Protein AF-A0A1C0TSF2-F1 (afdb_monomer)

Radius of gyration: 16.79 Å; Cα contacts (8 Å, |Δi|>4): 102; chains: 1; bounding box: 46×23×50 Å

Organism: NCBI:txid43657

Foldseek 3Di:
DLLVVLVPVLVVCCVLQQVVQLVVLVVCCVVDPDNPVSVVSNVLSVVLNVQLVVLVVCVNVLAVVSLVSNLVSLVVQLVVVVVVLVVCVVVVHDRPPDVVCCCSNPVVSVVSNCCCPPDVNNVSNVVPVVD

pLDDT: mean 83.26, std 9.48, range [40.81, 95.06]

Mean predicted aligned error: 6.57 Å

Solvent-accessible surface area (backbone atoms only — not comparable to full-atom values): 6977 Å² total; per-residue (Å²): 116,40,62,61,50,55,68,49,52,51,58,52,47,45,41,67,74,30,51,45,54,26,51,51,27,49,51,46,33,72,74,40,88,69,41,65,67,29,46,54,51,25,50,54,29,49,52,50,40,55,54,38,53,54,14,49,52,32,38,77,70,33,34,61,69,14,51,54,51,38,50,51,54,53,50,50,50,36,51,53,53,49,49,54,52,50,51,40,42,75,73,70,44,83,74,82,75,45,71,65,53,49,35,66,58,46,49,48,59,50,51,52,49,46,48,48,68,75,39,73,39,38,52,56,35,52,76,61,78,80,113

Secondary structure (DSSP, 8-state):
-HHHHHHHHHHHHHIIIIIHHHHHHHHHHHH-S-HHHHHHHHHHHHHHHHHHHHHHHHHHTT-HHHHHHHHHHHHHHHHHHHHHHHHHHHTT------HHHHIIIIIHHHHHHHHHHHSGGGHHHHHHHT-

Structure (mmCIF, N/CA/C/O backbone):
data_AF-A0A1C0TSF2-F1
#
_entry.id   AF-A0A1C0TSF2-F1
#
loop_
_atom_site.group_PDB
_atom_site.id
_atom_site.type_symbol
_atom_site.label_atom_id
_atom_site.label_alt_id
_atom_site.label_comp_id
_atom_site.label_asym_id
_atom_site.label_entity_id
_atom_site.label_seq_id
_atom_site.pdbx_PDB_ins_code
_atom_site.Cartn_x
_atom_site.Cartn_y
_atom_site.Cartn_z
_atom_site.occupancy
_atom_site.B_iso_or_equiv
_atom_site.auth_seq_id
_atom_site.auth_comp_id
_atom_site.auth_asym_id
_atom_site.auth_atom_id
_atom_site.pdbx_PDB_model_num
ATOM 1 N N . MET A 1 1 ? -15.971 -10.827 18.367 1.00 57.59 1 MET A N 1
ATOM 2 C CA . MET A 1 1 ? -15.184 -11.378 17.238 1.00 57.59 1 MET A CA 1
ATOM 3 C C . MET A 1 1 ? -14.604 -10.275 16.343 1.00 57.59 1 MET A C 1
ATOM 5 O O . MET A 1 1 ? -13.419 -10.306 16.033 1.00 57.59 1 MET A O 1
ATOM 9 N N . ASN A 1 2 ? -15.389 -9.240 16.037 1.00 68.25 2 ASN A N 1
ATOM 10 C CA . ASN A 1 2 ? -15.087 -8.192 15.047 1.00 68.25 2 ASN A CA 1
ATOM 11 C C . ASN A 1 2 ? -13.830 -7.355 15.346 1.00 68.25 2 ASN A C 1
ATOM 13 O O . ASN A 1 2 ? -13.029 -7.099 14.455 1.00 68.25 2 ASN A O 1
ATOM 17 N N . LYS A 1 3 ? -13.579 -7.005 16.617 1.00 75.06 3 LYS A N 1
ATOM 18 C CA . LYS A 1 3 ? -12.368 -6.264 17.022 1.00 75.06 3 LYS A CA 1
ATOM 19 C C . LYS A 1 3 ? -11.076 -7.011 16.682 1.00 75.06 3 LYS A C 1
ATOM 21 O O . LYS A 1 3 ? -10.126 -6.395 16.218 1.00 75.06 3 LYS A O 1
ATOM 26 N N . LEU A 1 4 ? -11.034 -8.323 16.917 1.00 81.00 4 LEU A N 1
ATOM 27 C CA . LEU A 1 4 ? -9.837 -9.125 16.659 1.00 81.00 4 LEU A CA 1
ATOM 28 C C . LEU A 1 4 ? -9.590 -9.265 15.152 1.00 81.00 4 LEU A C 1
ATOM 30 O O . LEU A 1 4 ? -8.452 -9.160 14.713 1.00 81.00 4 LEU A O 1
ATOM 34 N N . PHE A 1 5 ? -10.660 -9.386 14.360 1.00 83.81 5 PHE A N 1
ATOM 35 C CA . PHE A 1 5 ? -10.580 -9.362 12.901 1.00 83.81 5 PHE A CA 1
ATOM 36 C C . PHE A 1 5 ? -9.968 -8.054 12.378 1.00 83.81 5 PHE A C 1
ATOM 38 O O . PHE A 1 5 ? -8.965 -8.109 11.671 1.00 83.81 5 PHE A O 1
ATOM 45 N N . VAL A 1 6 ? -10.485 -6.884 12.789 1.00 83.50 6 VAL A N 1
ATOM 46 C CA . VAL A 1 6 ? -9.941 -5.572 12.373 1.00 83.50 6 VAL A CA 1
ATOM 47 C C . VAL A 1 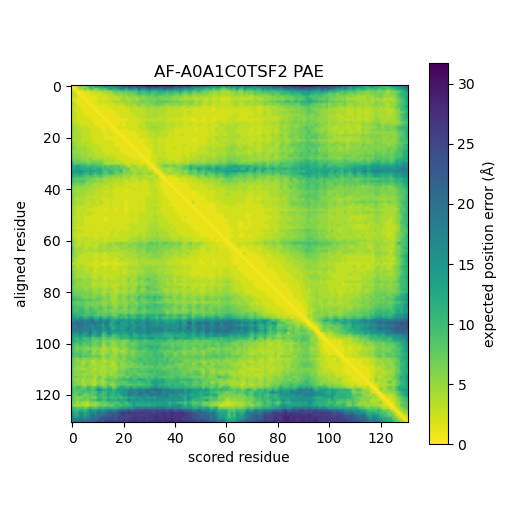6 ? -8.480 -5.408 12.809 1.00 83.50 6 VAL A C 1
ATOM 49 O O . VAL A 1 6 ? -7.639 -4.983 12.017 1.00 83.50 6 VAL A O 1
ATOM 52 N N . LEU A 1 7 ? -8.162 -5.781 14.053 1.00 84.62 7 LEU A N 1
ATOM 53 C CA . LEU A 1 7 ? -6.808 -5.673 14.604 1.00 84.62 7 LEU A CA 1
ATOM 54 C C . LEU A 1 7 ? -5.796 -6.611 13.936 1.00 84.62 7 LEU A C 1
ATOM 56 O O . LEU A 1 7 ? -4.610 -6.310 13.992 1.00 84.62 7 LEU A O 1
ATOM 60 N N . MET A 1 8 ? -6.227 -7.709 13.308 1.00 87.25 8 MET A N 1
ATOM 61 C CA . MET A 1 8 ? -5.328 -8.592 12.556 1.00 87.25 8 MET A CA 1
ATOM 62 C C . MET A 1 8 ? -5.248 -8.226 11.074 1.00 87.25 8 MET A C 1
ATOM 64 O O . MET A 1 8 ? -4.151 -8.150 10.523 1.00 87.25 8 MET A O 1
ATOM 68 N N . ILE A 1 9 ? -6.382 -7.969 10.417 1.00 88.19 9 ILE A N 1
ATOM 69 C CA . ILE A 1 9 ? -6.411 -7.785 8.961 1.00 88.19 9 ILE A CA 1
ATOM 70 C C . ILE A 1 9 ? -5.733 -6.483 8.524 1.00 88.19 9 ILE A C 1
ATOM 72 O O . ILE A 1 9 ? -5.053 -6.457 7.500 1.00 88.19 9 ILE A O 1
ATOM 76 N N . VAL A 1 10 ? -5.862 -5.414 9.318 1.00 88.81 10 VAL A N 1
ATOM 77 C CA . VAL A 1 10 ? -5.299 -4.098 8.991 1.00 88.81 10 VAL A CA 1
ATOM 78 C C . VAL A 1 10 ? -3.760 -4.121 9.015 1.00 88.81 10 VAL A C 1
ATOM 80 O O . VAL A 1 10 ? -3.165 -3.728 8.010 1.00 88.81 10 VAL A O 1
ATOM 83 N N . PRO A 1 11 ? -3.078 -4.640 10.061 1.00 91.44 11 PRO A N 1
ATOM 84 C CA . PRO A 1 11 ? -1.626 -4.837 10.024 1.00 91.44 11 PRO A CA 1
ATOM 85 C C . PRO A 1 11 ? -1.148 -5.763 8.908 1.00 91.44 11 PRO A C 1
ATOM 87 O O . PRO A 1 11 ? -0.124 -5.483 8.288 1.00 91.44 11 PRO A O 1
ATOM 90 N N . VAL A 1 12 ? -1.879 -6.848 8.632 1.00 90.50 12 VAL A N 1
ATOM 91 C CA . VAL A 1 12 ? -1.531 -7.772 7.541 1.00 90.50 12 VAL A CA 1
ATOM 92 C C . VAL A 1 12 ? -1.578 -7.047 6.196 1.00 90.50 12 VAL A C 1
ATOM 94 O O . VAL A 1 12 ? -0.635 -7.151 5.412 1.00 90.50 12 VAL A O 1
ATOM 97 N N . CYS A 1 13 ? -2.618 -6.247 5.949 1.00 88.81 13 CYS A N 1
ATOM 98 C CA . CYS A 1 13 ? -2.722 -5.462 4.722 1.00 88.81 13 CYS A CA 1
ATOM 99 C C . CYS A 1 13 ? -1.634 -4.396 4.624 1.00 88.81 13 CYS A C 1
ATOM 101 O O . CYS A 1 13 ? -1.001 -4.272 3.580 1.00 88.81 13 CYS A O 1
ATOM 103 N N . PHE A 1 14 ? -1.358 -3.682 5.714 1.00 91.12 14 PHE A N 1
ATOM 104 C CA . PHE A 1 14 ? -0.258 -2.722 5.758 1.00 91.12 14 PHE A CA 1
ATOM 105 C C . PHE A 1 14 ? 1.073 -3.387 5.390 1.00 91.12 14 PHE A C 1
ATOM 107 O O . PHE A 1 14 ? 1.845 -2.858 4.587 1.00 91.12 14 PHE A O 1
ATOM 114 N N . TRP A 1 15 ? 1.333 -4.575 5.939 1.00 91.56 15 TRP A N 1
ATOM 115 C CA . TRP A 1 15 ? 2.580 -5.278 5.684 1.00 91.56 15 TRP A CA 1
ATOM 116 C C . TRP A 1 15 ? 2.717 -5.707 4.224 1.00 91.56 15 TRP A C 1
ATOM 118 O O . TRP A 1 15 ? 3.738 -5.427 3.598 1.00 91.56 15 TRP A O 1
ATOM 128 N N . LEU A 1 16 ? 1.683 -6.344 3.675 1.00 87.31 16 LEU A N 1
ATOM 129 C CA . LEU A 1 16 ? 1.706 -6.895 2.319 1.00 87.31 16 LEU A CA 1
ATOM 130 C C . LEU A 1 16 ? 1.678 -5.812 1.236 1.00 87.31 16 LEU A C 1
ATOM 132 O O . LEU A 1 16 ? 2.379 -5.932 0.233 1.00 87.31 16 LEU A O 1
ATOM 136 N N . TYR A 1 17 ? 0.895 -4.752 1.439 1.00 84.56 17 TYR A N 1
ATOM 137 C CA . TYR A 1 17 ? 0.591 -3.775 0.391 1.00 84.56 17 TYR A CA 1
ATOM 138 C C . TYR A 1 17 ? 1.343 -2.458 0.521 1.00 84.56 17 TYR A C 1
ATOM 140 O O . TYR A 1 17 ? 1.237 -1.614 -0.364 1.00 84.56 17 TYR A O 1
ATOM 148 N N . THR A 1 18 ? 2.081 -2.229 1.607 1.00 88.50 18 THR A N 1
ATOM 149 C CA . THR A 1 18 ? 2.766 -0.942 1.809 1.00 88.50 18 THR A CA 1
ATOM 150 C C . THR A 1 18 ? 4.152 -1.097 2.417 1.00 88.50 18 THR A C 1
ATOM 152 O O . THR A 1 18 ? 5.121 -0.627 1.822 1.00 88.50 18 THR A O 1
ATOM 155 N N . ALA A 1 19 ? 4.306 -1.835 3.519 1.00 91.12 19 ALA A N 1
ATOM 156 C CA . ALA A 1 19 ? 5.627 -2.038 4.119 1.00 91.12 19 ALA A CA 1
ATOM 157 C C . ALA A 1 19 ? 6.549 -2.904 3.242 1.00 91.12 19 ALA A C 1
ATOM 159 O O . ALA A 1 19 ? 7.735 -2.603 3.112 1.00 91.12 19 ALA A O 1
ATOM 160 N N . LEU A 1 20 ? 6.025 -3.975 2.638 1.00 89.38 20 LEU A N 1
ATOM 161 C CA . LEU A 1 20 ? 6.804 -4.848 1.761 1.00 89.38 20 LEU A CA 1
ATOM 162 C C . LEU A 1 20 ? 7.242 -4.128 0.469 1.00 89.38 20 LEU A C 1
ATOM 164 O O . LEU A 1 20 ? 8.442 -4.147 0.197 1.00 89.38 20 LEU A O 1
ATOM 168 N N . PRO A 1 21 ? 6.362 -3.435 -0.285 1.00 86.50 21 PRO A N 1
ATOM 169 C CA . PRO A 1 21 ? 6.784 -2.615 -1.420 1.00 86.50 21 PRO A CA 1
ATOM 170 C C . PRO A 1 21 ? 7.827 -1.553 -1.060 1.00 86.50 21 PRO A C 1
ATOM 172 O O . PRO A 1 21 ? 8.798 -1.404 -1.793 1.00 86.50 21 PRO A O 1
ATOM 175 N N . PHE A 1 22 ? 7.693 -0.891 0.096 1.00 91.31 22 PHE A N 1
ATOM 176 C CA . PHE A 1 22 ? 8.698 0.059 0.585 1.00 91.31 22 PHE A CA 1
ATOM 177 C C . PHE A 1 22 ? 10.061 -0.600 0.843 1.00 91.31 22 PHE A C 1
ATOM 179 O O . PHE A 1 22 ? 11.107 -0.064 0.479 1.00 91.31 22 PHE A O 1
ATOM 186 N N . LYS A 1 23 ? 10.075 -1.787 1.460 1.00 90.88 23 LYS A N 1
ATOM 187 C CA . LYS A 1 23 ? 11.320 -2.540 1.663 1.00 90.88 23 LYS A CA 1
ATOM 188 C C . LYS A 1 23 ? 11.954 -2.935 0.336 1.00 90.88 23 LYS A C 1
ATOM 190 O O . LYS A 1 23 ? 13.163 -2.802 0.187 1.00 90.88 23 LYS A O 1
ATOM 195 N N . LEU A 1 24 ? 11.149 -3.396 -0.620 1.00 88.62 24 LEU A N 1
ATOM 196 C CA . LEU A 1 24 ? 11.632 -3.747 -1.952 1.00 88.62 24 LEU A CA 1
ATOM 197 C C . LEU A 1 24 ? 12.200 -2.521 -2.673 1.00 88.62 24 LEU A C 1
ATOM 199 O O . LEU A 1 24 ? 13.303 -2.609 -3.201 1.00 88.62 24 LEU A O 1
ATOM 203 N N . SER A 1 25 ? 11.523 -1.369 -2.631 1.00 87.56 25 SER A N 1
ATOM 204 C CA . SER A 1 25 ? 12.036 -0.139 -3.246 1.00 87.56 25 SER A CA 1
ATOM 205 C C . SER A 1 25 ? 13.341 0.324 -2.595 1.00 87.56 25 SER A C 1
ATOM 207 O O . SER A 1 25 ? 14.267 0.708 -3.304 1.00 87.56 25 SER A O 1
ATOM 209 N N . ALA A 1 26 ? 13.462 0.214 -1.268 1.00 90.00 26 ALA A N 1
ATOM 210 C CA . ALA A 1 26 ? 14.690 0.550 -0.551 1.00 90.00 26 ALA A CA 1
ATOM 211 C C . ALA A 1 26 ? 15.857 -0.395 -0.900 1.00 90.00 26 ALA A C 1
ATOM 213 O O . ALA A 1 26 ? 16.987 0.063 -1.062 1.00 90.00 26 ALA A O 1
ATOM 214 N N . ILE A 1 27 ? 15.591 -1.698 -1.059 1.00 91.69 27 ILE A N 1
ATOM 215 C CA . ILE A 1 27 ? 16.591 -2.673 -1.526 1.00 91.69 27 ILE A CA 1
ATOM 216 C C . ILE A 1 27 ? 17.029 -2.339 -2.956 1.00 91.69 27 ILE A C 1
ATOM 218 O O . ILE A 1 27 ? 18.225 -2.301 -3.231 1.00 91.69 27 ILE A O 1
ATOM 222 N N . VAL A 1 28 ? 16.082 -2.046 -3.853 1.00 89.75 28 VAL A N 1
ATOM 223 C CA . VAL A 1 28 ? 16.385 -1.654 -5.239 1.00 89.75 28 VAL A CA 1
ATOM 224 C C . VAL A 1 28 ? 17.205 -0.367 -5.273 1.00 89.75 28 VAL A C 1
ATOM 226 O O . VAL A 1 28 ? 18.191 -0.306 -5.995 1.00 89.75 28 VAL A O 1
ATOM 229 N N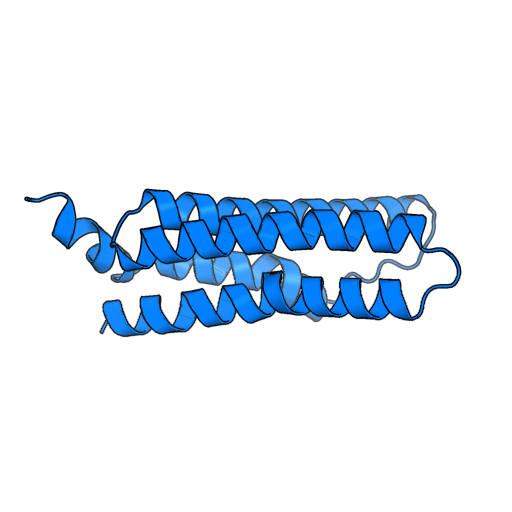 . LEU A 1 29 ? 16.876 0.633 -4.455 1.00 90.81 29 LEU A N 1
ATOM 230 C CA . LEU A 1 29 ? 17.664 1.864 -4.341 1.00 90.81 29 LEU A CA 1
ATOM 231 C C . LEU A 1 29 ? 19.107 1.600 -3.899 1.00 90.81 29 LEU A C 1
ATOM 233 O O . LEU A 1 29 ? 20.022 2.305 -4.322 1.00 90.81 29 LEU A O 1
ATOM 237 N N . TRP A 1 30 ? 19.315 0.599 -3.046 1.00 91.19 30 TRP A N 1
ATOM 238 C CA . TRP A 1 30 ? 20.649 0.241 -2.581 1.00 91.19 30 TRP A CA 1
ATOM 239 C C . TRP A 1 30 ? 21.466 -0.514 -3.637 1.00 91.19 30 TRP A C 1
ATOM 241 O O . TRP A 1 30 ? 22.680 -0.329 -3.701 1.00 91.19 30 TRP A O 1
ATOM 251 N N . LEU A 1 31 ? 20.806 -1.325 -4.468 1.00 92.12 31 LEU A N 1
ATOM 252 C CA . LEU A 1 31 ? 21.440 -2.156 -5.497 1.00 92.12 31 LEU A CA 1
ATOM 253 C C . LEU A 1 31 ? 21.547 -1.479 -6.874 1.00 92.12 31 LEU A C 1
ATOM 255 O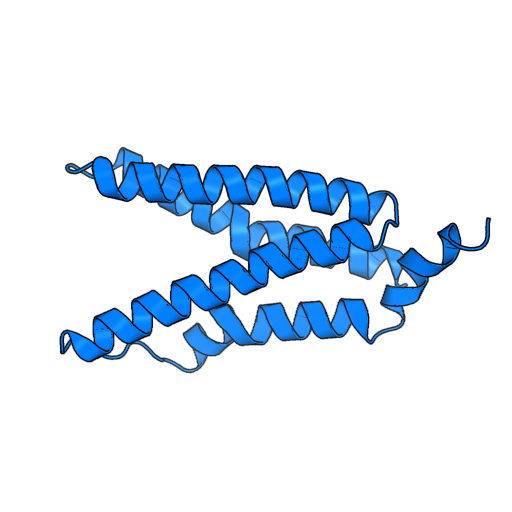 O . LEU A 1 31 ? 22.354 -1.913 -7.690 1.00 92.12 31 LEU A O 1
ATOM 259 N N . SER A 1 32 ? 20.734 -0.459 -7.156 1.00 86.56 32 SER A N 1
ATOM 260 C CA . SER A 1 32 ? 20.664 0.170 -8.478 1.00 86.56 32 SER A CA 1
ATOM 261 C C . SER A 1 32 ? 21.830 1.128 -8.725 1.00 86.56 32 SER A C 1
ATOM 263 O O . SER A 1 32 ? 22.150 1.974 -7.884 1.00 86.56 32 SER A O 1
ATOM 265 N N . GLU A 1 33 ? 22.424 1.035 -9.916 1.00 84.00 33 GLU A N 1
ATOM 266 C CA . GLU A 1 33 ? 23.420 1.994 -10.407 1.00 84.00 33 GLU A CA 1
ATOM 267 C C . GLU A 1 33 ? 22.770 3.356 -10.697 1.00 84.00 33 GLU A C 1
ATOM 269 O O . GLU A 1 33 ? 23.293 4.395 -10.288 1.00 84.00 33 GLU A O 1
ATOM 274 N N . ASP A 1 34 ? 21.578 3.351 -11.308 1.00 83.56 34 ASP A N 1
ATOM 275 C CA . ASP A 1 34 ? 20.733 4.537 -11.439 1.00 83.56 34 ASP A CA 1
ATOM 276 C C . ASP A 1 34 ? 19.793 4.657 -10.234 1.00 83.56 34 ASP A C 1
ATOM 278 O O . ASP A 1 34 ? 18.806 3.930 -10.078 1.00 83.56 34 ASP A O 1
ATOM 282 N N . LYS A 1 35 ? 20.117 5.602 -9.353 1.00 85.38 35 LYS A N 1
ATOM 283 C CA . LYS A 1 35 ? 19.381 5.835 -8.108 1.00 85.38 35 LYS A CA 1
ATOM 284 C C . LYS A 1 35 ? 18.138 6.697 -8.293 1.00 85.38 35 LYS A C 1
ATOM 286 O O . LYS A 1 35 ? 17.338 6.763 -7.365 1.00 85.38 35 LYS A O 1
ATOM 291 N N . SER A 1 36 ? 17.959 7.361 -9.435 1.00 87.75 36 SER A N 1
ATOM 292 C CA . SER A 1 36 ? 16.909 8.374 -9.613 1.00 87.75 36 SER A CA 1
ATOM 293 C C . SER A 1 36 ? 15.500 7.776 -9.485 1.00 87.75 36 SER A C 1
ATOM 295 O O . SER A 1 36 ? 14.741 8.135 -8.580 1.00 87.75 36 SER A O 1
ATOM 297 N N . THR A 1 37 ? 15.183 6.784 -10.314 1.00 83.12 37 THR A N 1
ATOM 298 C CA . THR A 1 37 ? 13.884 6.095 -10.338 1.00 83.12 37 THR A CA 1
ATOM 299 C C . THR A 1 37 ? 13.606 5.352 -9.030 1.00 83.12 37 THR A C 1
ATOM 301 O O . THR A 1 37 ? 12.510 5.429 -8.467 1.00 83.12 37 THR A O 1
ATOM 304 N N . ALA A 1 38 ? 14.622 4.676 -8.488 1.00 83.88 38 ALA A N 1
ATOM 305 C CA . ALA A 1 38 ? 14.501 3.948 -7.230 1.00 83.88 38 ALA A CA 1
ATOM 306 C C . ALA A 1 38 ? 14.301 4.885 -6.024 1.00 83.88 38 ALA A C 1
ATOM 308 O O . ALA A 1 38 ? 13.568 4.538 -5.091 1.00 83.88 38 ALA A O 1
ATOM 309 N N . ALA A 1 39 ? 14.894 6.084 -6.045 1.00 88.31 39 ALA A N 1
ATOM 310 C CA . ALA A 1 39 ? 14.712 7.092 -5.005 1.00 88.31 39 ALA A CA 1
ATOM 311 C C . ALA A 1 39 ? 13.285 7.644 -5.024 1.00 88.31 39 ALA A C 1
ATOM 313 O O . ALA A 1 39 ? 12.645 7.667 -3.975 1.00 88.31 39 ALA A O 1
ATOM 314 N N . ILE A 1 40 ? 12.754 7.993 -6.203 1.00 89.38 40 ILE A N 1
ATOM 315 C CA . ILE A 1 40 ? 11.365 8.460 -6.358 1.00 89.38 40 ILE A CA 1
ATOM 316 C C . ILE A 1 40 ? 10.387 7.407 -5.828 1.00 89.38 40 ILE A C 1
ATOM 318 O O . ILE A 1 40 ? 9.531 7.717 -4.997 1.00 89.38 40 ILE A O 1
ATOM 322 N N . SER A 1 41 ? 10.553 6.151 -6.254 1.00 86.44 41 SER A N 1
ATOM 323 C CA . SER A 1 41 ? 9.728 5.033 -5.785 1.00 86.44 41 SER A CA 1
ATOM 324 C C . SER A 1 41 ? 9.801 4.879 -4.262 1.00 86.44 41 SER A C 1
ATOM 326 O O . SER A 1 41 ? 8.773 4.828 -3.587 1.00 86.44 41 SER A O 1
ATOM 328 N N . THR A 1 42 ? 11.008 4.907 -3.690 1.00 89.62 42 THR A N 1
ATOM 329 C CA . THR A 1 42 ? 11.208 4.792 -2.237 1.00 89.62 42 THR A CA 1
ATOM 330 C C . THR A 1 42 ? 10.576 5.947 -1.467 1.00 89.62 42 THR A C 1
ATOM 332 O O . THR A 1 42 ? 9.981 5.721 -0.413 1.00 89.62 42 THR A O 1
ATOM 335 N N . THR A 1 43 ? 10.644 7.175 -1.983 1.00 91.81 43 THR A N 1
ATOM 336 C CA . THR A 1 43 ? 9.990 8.335 -1.368 1.00 91.81 43 THR A CA 1
ATOM 337 C C . THR A 1 43 ? 8.470 8.199 -1.394 1.00 91.81 43 THR A C 1
ATOM 339 O O . THR A 1 43 ? 7.833 8.396 -0.358 1.00 91.81 43 THR A O 1
ATOM 342 N N . LEU A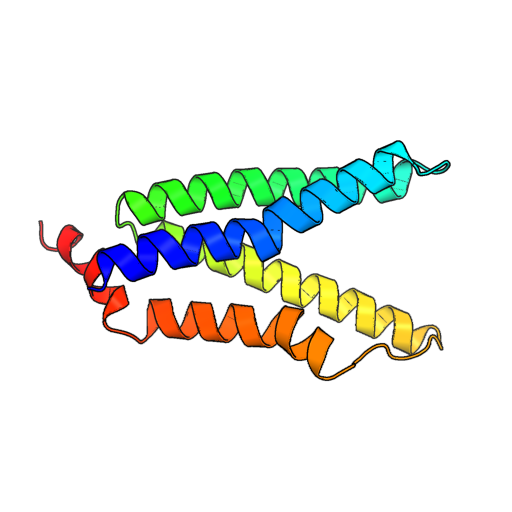 1 44 ? 7.883 7.813 -2.531 1.00 89.75 44 LEU A N 1
ATOM 343 C CA . LEU A 1 44 ? 6.436 7.596 -2.647 1.00 89.75 44 LEU A CA 1
ATOM 344 C C . LEU A 1 44 ? 5.955 6.519 -1.670 1.00 89.75 44 LEU A C 1
ATOM 346 O O . LEU A 1 44 ? 4.996 6.735 -0.922 1.00 89.75 44 LEU A O 1
ATOM 350 N N . TRP A 1 45 ? 6.665 5.393 -1.611 1.00 90.38 45 TRP A N 1
ATOM 351 C CA . TRP A 1 45 ? 6.362 4.322 -0.669 1.00 90.38 45 TRP A CA 1
ATOM 352 C C . TRP A 1 45 ? 6.575 4.736 0.789 1.00 90.38 45 TRP A C 1
ATOM 354 O O . TRP A 1 45 ? 5.773 4.369 1.646 1.00 90.38 45 TRP A O 1
ATOM 364 N N . GLY A 1 46 ? 7.590 5.549 1.082 1.00 92.00 46 GLY A N 1
ATOM 365 C CA . GLY A 1 46 ? 7.825 6.100 2.416 1.00 92.00 46 GLY A CA 1
ATOM 366 C C . GLY A 1 46 ? 6.678 6.999 2.886 1.00 92.00 46 GLY A C 1
ATOM 367 O O . GLY A 1 46 ? 6.203 6.860 4.014 1.00 92.00 46 GLY A O 1
ATOM 368 N N . ILE A 1 47 ? 6.166 7.864 2.005 1.00 93.62 47 ILE A N 1
ATOM 369 C CA . ILE A 1 47 ? 4.986 8.693 2.292 1.00 93.62 47 ILE A CA 1
ATOM 370 C C . ILE A 1 47 ? 3.761 7.801 2.532 1.00 93.62 47 ILE A C 1
ATOM 372 O O . ILE A 1 47 ? 3.054 7.989 3.525 1.00 93.62 47 ILE A O 1
ATOM 376 N N . ALA A 1 48 ? 3.536 6.795 1.680 1.00 91.44 48 ALA A N 1
ATOM 377 C CA . ALA A 1 48 ? 2.429 5.852 1.837 1.00 91.44 48 ALA A CA 1
ATOM 378 C C . ALA A 1 48 ? 2.494 5.094 3.176 1.00 91.44 48 ALA A C 1
ATOM 380 O O . ALA A 1 48 ? 1.471 4.965 3.850 1.00 91.44 48 ALA A O 1
ATOM 381 N N . VAL A 1 49 ? 3.688 4.663 3.604 1.00 94.25 49 VAL A N 1
ATOM 382 C CA . VAL A 1 49 ? 3.918 4.034 4.915 1.00 94.25 49 VAL A CA 1
ATOM 383 C C . VAL A 1 49 ? 3.503 4.971 6.050 1.00 94.25 49 VAL A C 1
ATOM 385 O O . VAL A 1 49 ? 2.743 4.559 6.926 1.00 94.25 49 VAL A O 1
ATOM 388 N N . ILE A 1 50 ? 3.949 6.230 6.032 1.00 95.06 50 ILE A N 1
ATOM 389 C CA . ILE A 1 50 ? 3.625 7.208 7.084 1.00 95.06 50 ILE A CA 1
ATOM 390 C C . ILE A 1 50 ? 2.112 7.448 7.153 1.00 95.06 50 ILE A C 1
ATOM 392 O O . ILE A 1 50 ? 1.521 7.396 8.236 1.00 95.06 50 ILE A O 1
ATOM 396 N N . VAL A 1 51 ? 1.472 7.669 6.001 1.00 94.06 51 VAL A N 1
ATOM 397 C CA . VAL A 1 51 ? 0.025 7.912 5.928 1.00 94.06 51 VAL A CA 1
ATOM 398 C C . VAL A 1 51 ? -0.761 6.686 6.391 1.00 94.06 51 VAL A C 1
ATOM 400 O O . VAL A 1 51 ? -1.719 6.834 7.151 1.00 94.06 51 VAL A O 1
ATOM 403 N N . GLN A 1 52 ? -0.3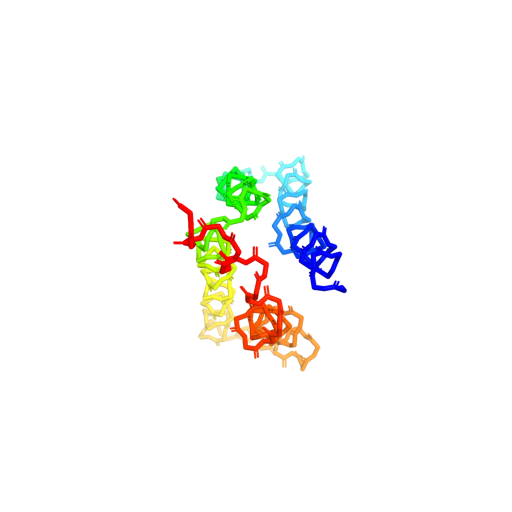55 5.473 6.004 1.00 92.62 52 GLN A N 1
ATOM 404 C CA . GLN A 1 52 ? -1.034 4.263 6.460 1.00 92.62 52 GLN A CA 1
ATOM 405 C C . GLN A 1 52 ? -0.828 3.992 7.950 1.00 92.62 52 GLN A C 1
ATOM 407 O O . GLN A 1 52 ? -1.792 3.614 8.606 1.00 92.62 52 GLN A O 1
ATOM 412 N N . ILE A 1 53 ? 0.350 4.252 8.527 1.00 94.38 53 ILE A N 1
ATOM 413 C CA . ILE A 1 53 ? 0.553 4.157 9.985 1.00 94.38 53 ILE A CA 1
ATOM 414 C C . ILE A 1 53 ? -0.376 5.135 10.716 1.00 94.38 53 ILE A C 1
ATOM 416 O O . ILE A 1 53 ? -1.032 4.767 11.696 1.00 94.38 53 ILE A O 1
ATOM 420 N N . TYR A 1 54 ? -0.489 6.368 10.217 1.00 94.31 54 TYR A N 1
ATOM 421 C CA . TYR A 1 54 ? -1.422 7.352 10.762 1.00 94.31 54 TYR A CA 1
ATOM 422 C C . TYR A 1 54 ? -2.882 6.880 10.653 1.00 94.31 54 TYR A C 1
ATOM 424 O O . TYR A 1 54 ? -3.658 6.985 11.606 1.00 94.31 54 TYR A O 1
ATOM 432 N N . ALA A 1 55 ? -3.256 6.301 9.515 1.00 92.12 55 ALA A N 1
ATOM 433 C CA . ALA A 1 55 ? -4.581 5.739 9.292 1.00 92.12 55 ALA A CA 1
ATOM 434 C C . ALA A 1 55 ? -4.875 4.552 10.229 1.00 92.12 55 ALA A C 1
ATOM 436 O O . ALA A 1 55 ? -5.938 4.517 10.850 1.00 92.12 55 ALA A O 1
ATOM 437 N N . MET A 1 56 ? -3.914 3.640 10.418 1.00 93.50 56 MET A N 1
ATOM 438 C CA . MET A 1 56 ? -3.988 2.522 11.369 1.00 93.50 56 MET A CA 1
ATOM 439 C C . MET A 1 56 ? -4.190 3.006 12.799 1.00 93.50 56 MET A C 1
ATOM 441 O O . MET A 1 56 ? -5.033 2.468 13.516 1.00 93.50 56 MET A O 1
ATOM 445 N N . TRP A 1 57 ? -3.475 4.056 13.209 1.00 93.00 57 TRP A N 1
ATOM 446 C CA . TRP A 1 57 ? -3.688 4.677 14.513 1.00 93.00 57 TRP A CA 1
ATOM 447 C C . TRP A 1 57 ? -5.150 5.120 14.668 1.00 93.00 57 TRP A C 1
ATOM 449 O O . TRP A 1 57 ? -5.787 4.830 15.686 1.00 93.00 57 TRP A O 1
ATOM 459 N N . HIS A 1 58 ? -5.708 5.826 13.678 1.00 88.50 58 HIS A N 1
ATOM 460 C CA . HIS A 1 58 ? -7.115 6.252 13.710 1.00 88.50 58 HIS A CA 1
ATOM 461 C C . HIS A 1 58 ? -8.079 5.065 13.724 1.00 88.50 58 HIS A C 1
ATOM 463 O O . HIS A 1 58 ? -9.045 5.094 14.488 1.00 88.50 58 HIS A O 1
ATOM 469 N N . ILE A 1 59 ? -7.788 4.005 12.967 1.00 88.56 59 ILE A N 1
ATOM 470 C CA . ILE A 1 59 ? -8.561 2.758 12.986 1.00 88.56 59 ILE A CA 1
ATOM 471 C C . ILE A 1 59 ? -8.557 2.149 14.389 1.00 88.56 59 ILE A C 1
ATOM 473 O O . ILE A 1 59 ? -9.615 1.818 14.910 1.00 88.56 59 ILE A O 1
ATOM 477 N N . PHE A 1 60 ? -7.407 2.058 15.057 1.00 88.75 60 PHE A N 1
ATOM 478 C CA . PHE A 1 60 ? -7.323 1.498 16.412 1.00 88.75 60 PHE A CA 1
ATOM 479 C C . PHE A 1 60 ? -7.986 2.385 17.468 1.00 88.75 60 PHE A C 1
ATOM 481 O O . PHE A 1 60 ? -8.500 1.876 18.465 1.00 88.75 60 PHE A O 1
ATOM 488 N N . LYS A 1 61 ? -8.078 3.693 17.205 1.00 87.88 61 LYS A N 1
ATOM 489 C CA . LYS A 1 61 ? -8.949 4.628 17.934 1.00 87.88 61 LYS A CA 1
ATOM 490 C C . LYS A 1 61 ? -10.427 4.547 17.519 1.00 87.88 61 LYS A C 1
ATOM 492 O O . LYS A 1 61 ? -11.199 5.414 17.918 1.00 87.88 61 LYS A O 1
ATOM 497 N N . ARG A 1 62 ? -10.819 3.528 16.744 1.00 85.56 62 ARG A N 1
ATOM 498 C CA . ARG A 1 62 ? -12.184 3.268 16.254 1.00 85.56 62 ARG A CA 1
ATOM 499 C C . ARG A 1 62 ? -12.768 4.405 15.413 1.00 85.56 62 ARG A C 1
ATOM 501 O O . ARG A 1 62 ? -13.977 4.579 15.355 1.00 85.56 62 ARG A O 1
ATOM 508 N N . ARG A 1 63 ? -11.926 5.188 14.733 1.00 85.31 63 ARG A N 1
ATOM 509 C CA . ARG A 1 63 ? -12.377 6.274 13.851 1.00 85.31 63 ARG A CA 1
ATOM 510 C C . ARG A 1 63 ? -12.485 5.785 12.413 1.00 85.31 63 ARG A C 1
ATOM 512 O O . ARG A 1 63 ? -11.465 5.482 11.792 1.00 85.31 63 ARG A O 1
ATOM 519 N N . LEU A 1 64 ? -13.697 5.817 11.855 1.00 84.00 64 LEU A N 1
ATOM 520 C CA . LEU A 1 64 ? -13.976 5.407 10.471 1.00 84.00 64 LEU A CA 1
ATOM 521 C C . LEU A 1 64 ? -13.142 6.189 9.440 1.00 84.00 64 LEU A C 1
ATOM 523 O O . LEU A 1 64 ? -12.703 5.635 8.438 1.00 84.00 64 LEU A O 1
ATOM 527 N N . LYS A 1 65 ? -12.823 7.461 9.725 1.00 86.50 65 LYS A N 1
ATOM 528 C CA . LYS A 1 65 ? -11.924 8.279 8.889 1.00 86.50 65 LYS A CA 1
ATOM 529 C C . LYS A 1 65 ? -10.572 7.603 8.635 1.00 86.50 65 LYS A C 1
ATOM 531 O O . LYS A 1 65 ? -10.037 7.732 7.540 1.00 86.50 65 LYS A O 1
ATOM 536 N N . GLY A 1 66 ? -10.035 6.872 9.616 1.00 86.50 66 GLY A N 1
ATOM 537 C CA . GLY A 1 66 ? -8.799 6.108 9.446 1.00 86.50 66 GLY A CA 1
ATOM 538 C C . GLY A 1 66 ? -8.955 4.986 8.423 1.00 86.50 66 GLY A C 1
ATOM 539 O O . GLY A 1 66 ? -8.081 4.804 7.587 1.00 86.50 66 GLY A O 1
ATOM 540 N N . LEU A 1 67 ? -10.094 4.290 8.437 1.00 88.19 67 LEU A N 1
ATOM 541 C CA . 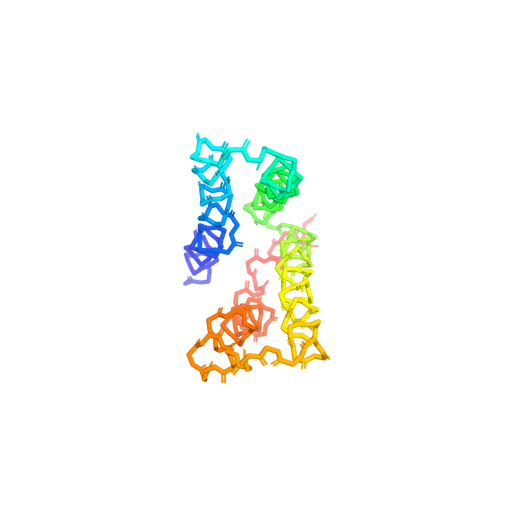LEU A 1 67 ? -10.407 3.225 7.483 1.00 88.19 67 LEU A CA 1
ATOM 542 C C . LEU A 1 67 ? -10.485 3.764 6.048 1.00 88.19 67 LEU A C 1
ATOM 544 O O . LEU A 1 67 ? -9.870 3.198 5.144 1.00 88.19 67 LEU A O 1
ATOM 548 N N . ASN A 1 68 ? -11.160 4.903 5.865 1.00 89.19 68 ASN A N 1
ATOM 549 C CA . ASN A 1 68 ? -11.257 5.579 4.570 1.00 89.19 68 ASN A CA 1
ATOM 550 C C . ASN A 1 68 ? -9.870 5.961 4.042 1.00 89.19 68 ASN A C 1
ATOM 552 O O . ASN A 1 68 ? -9.538 5.633 2.909 1.00 89.19 68 ASN A O 1
ATOM 556 N N . ILE A 1 69 ? -9.034 6.602 4.868 1.00 90.75 69 ILE A N 1
ATOM 557 C CA . ILE A 1 69 ? -7.671 6.988 4.465 1.00 90.75 69 ILE A CA 1
ATOM 558 C C . ILE A 1 69 ? -6.844 5.748 4.106 1.00 90.75 69 ILE A C 1
ATOM 560 O O . ILE A 1 69 ? -6.174 5.741 3.074 1.00 90.75 69 ILE A O 1
ATOM 564 N N . PHE A 1 70 ? -6.909 4.695 4.926 1.00 91.06 70 PHE A N 1
ATOM 565 C CA . PHE A 1 70 ? -6.144 3.466 4.720 1.00 91.06 70 PHE A CA 1
ATOM 566 C C . PHE A 1 70 ? -6.448 2.836 3.355 1.00 91.06 70 PHE A C 1
ATOM 568 O O . PHE A 1 70 ? -5.534 2.585 2.566 1.00 91.06 70 PHE A O 1
ATOM 575 N N . PHE A 1 71 ? -7.732 2.656 3.038 1.00 88.69 71 PHE A N 1
ATOM 576 C CA . PHE A 1 71 ? -8.137 2.063 1.766 1.00 88.69 71 PHE A CA 1
ATOM 577 C C . PHE A 1 71 ? -7.994 2.998 0.571 1.00 88.69 71 PHE A C 1
ATOM 579 O O . PHE A 1 71 ? -7.728 2.505 -0.520 1.00 88.69 71 PHE A O 1
ATOM 586 N N . SER A 1 72 ? -8.082 4.319 0.744 1.00 89.25 72 SER A N 1
ATOM 587 C CA . SER A 1 72 ? -7.779 5.261 -0.341 1.00 89.25 72 SER A CA 1
ATOM 588 C C . SER A 1 72 ? -6.327 5.143 -0.806 1.00 89.25 72 SER A C 1
ATOM 590 O O . SER A 1 72 ? -6.071 5.160 -2.008 1.00 89.25 72 SER A O 1
ATOM 592 N N . ILE A 1 73 ? -5.375 4.961 0.118 1.00 89.25 73 ILE A N 1
ATOM 593 C CA . ILE A 1 73 ? -3.970 4.722 -0.251 1.00 89.25 73 ILE A CA 1
ATOM 594 C C . ILE A 1 73 ? -3.807 3.375 -0.963 1.00 89.25 73 ILE A C 1
ATOM 596 O O . ILE A 1 73 ? -3.091 3.295 -1.959 1.00 89.25 73 ILE A O 1
ATOM 600 N N . MET A 1 74 ? -4.493 2.322 -0.503 1.00 87.50 74 MET A N 1
ATOM 601 C CA . MET A 1 74 ? -4.481 1.034 -1.207 1.00 87.50 74 MET A CA 1
ATOM 602 C C . MET A 1 74 ? -5.080 1.144 -2.615 1.00 87.50 74 MET A C 1
ATOM 604 O O . MET A 1 74 ? -4.498 0.626 -3.560 1.00 87.50 74 MET A O 1
ATOM 608 N N . ALA A 1 75 ? -6.200 1.848 -2.776 1.00 86.75 75 ALA A N 1
ATOM 609 C CA . ALA A 1 75 ? -6.836 2.064 -4.072 1.00 86.75 75 ALA A CA 1
ATOM 610 C C . ALA A 1 75 ? -5.924 2.848 -5.026 1.00 86.75 75 ALA A C 1
ATOM 612 O O . ALA A 1 75 ? -5.784 2.467 -6.186 1.00 86.75 75 ALA A O 1
ATOM 613 N N . LEU A 1 76 ? -5.243 3.886 -4.528 1.00 86.56 76 LEU A N 1
ATOM 614 C CA . LEU A 1 76 ? -4.237 4.614 -5.300 1.00 86.56 76 LEU A CA 1
ATOM 615 C C . LEU A 1 76 ? -3.123 3.675 -5.783 1.00 86.56 76 LEU A C 1
ATOM 617 O O . LEU A 1 76 ? -2.717 3.763 -6.937 1.00 86.56 76 LEU A O 1
ATOM 621 N N . HIS A 1 77 ? -2.665 2.745 -4.936 1.00 84.50 77 HIS A N 1
ATOM 622 C CA . HIS A 1 77 ? -1.679 1.745 -5.345 1.00 84.50 77 HIS A CA 1
ATOM 623 C C . HIS A 1 77 ? -2.188 0.866 -6.496 1.00 84.50 77 HIS A C 1
ATOM 625 O O . HIS A 1 77 ? -1.454 0.663 -7.463 1.00 84.50 77 HIS A O 1
ATOM 631 N N . VAL A 1 78 ? -3.436 0.388 -6.424 1.00 85.06 78 VAL A N 1
ATOM 632 C CA . VAL A 1 78 ? -4.044 -0.402 -7.509 1.00 85.06 78 VAL A CA 1
ATOM 633 C C . VAL A 1 78 ? -4.099 0.401 -8.809 1.00 85.06 78 VAL A C 1
ATOM 635 O O . VAL A 1 78 ? -3.776 -0.135 -9.865 1.00 85.06 78 VAL A O 1
ATOM 638 N N . ILE A 1 79 ? -4.465 1.685 -8.736 1.00 86.19 79 ILE A N 1
ATOM 639 C CA . ILE A 1 79 ? -4.538 2.574 -9.905 1.00 86.19 79 ILE A CA 1
ATOM 640 C C . ILE A 1 79 ? -3.154 2.780 -10.525 1.00 86.19 79 ILE A C 1
ATOM 642 O O . ILE A 1 79 ? -3.016 2.652 -11.735 1.00 86.19 79 ILE A O 1
ATOM 646 N N . LEU A 1 80 ? -2.130 3.067 -9.717 1.00 84.25 80 LEU A N 1
ATOM 647 C CA . LEU A 1 80 ? -0.762 3.251 -10.213 1.00 84.25 80 LEU A CA 1
ATOM 648 C C . LEU A 1 80 ? -0.226 1.976 -10.869 1.00 84.25 80 LEU A C 1
ATOM 650 O O . LEU A 1 80 ? 0.323 2.037 -11.963 1.00 84.25 80 LEU A O 1
ATOM 654 N N . TRP A 1 81 ? -0.461 0.820 -10.248 1.00 84.56 81 TRP A N 1
ATOM 655 C CA . TRP A 1 81 ? -0.090 -0.464 -10.836 1.00 84.56 81 TRP A CA 1
ATOM 656 C C . TRP A 1 81 ? -0.811 -0.716 -12.168 1.00 84.56 81 TRP A C 1
ATOM 658 O O . TRP A 1 81 ? -0.194 -1.171 -13.127 1.00 84.56 81 TRP A O 1
ATOM 668 N N . LEU A 1 82 ? -2.105 -0.396 -12.253 1.00 84.56 82 LEU A N 1
ATOM 669 C CA . LEU A 1 82 ? -2.863 -0.537 -13.494 1.00 84.56 82 LEU A CA 1
ATOM 670 C C . LEU A 1 82 ? -2.327 0.391 -14.594 1.00 84.56 82 LEU A C 1
ATOM 672 O O . LEU A 1 82 ? -2.250 -0.024 -15.749 1.00 84.56 82 LEU A O 1
ATOM 676 N N . SER A 1 83 ? -1.927 1.615 -14.243 1.00 84.06 83 SER A N 1
ATOM 677 C CA . SER A 1 83 ? -1.279 2.543 -15.173 1.00 84.06 83 SER A CA 1
ATOM 678 C C . SER A 1 83 ? 0.030 1.974 -15.718 1.00 84.06 83 SER A C 1
ATOM 680 O O . SER A 1 83 ? 0.219 1.990 -16.931 1.00 84.06 83 SER A O 1
ATOM 682 N N . ASP A 1 84 ? 0.886 1.404 -14.865 1.00 81.81 84 ASP A N 1
ATOM 683 C CA . ASP A 1 84 ? 2.140 0.772 -15.303 1.00 81.81 84 ASP A CA 1
ATOM 684 C C . ASP A 1 84 ? 1.877 -0.393 -16.274 1.00 81.81 84 ASP A C 1
ATOM 686 O O . ASP A 1 84 ? 2.560 -0.538 -17.291 1.00 81.81 84 ASP A O 1
ATOM 690 N N . VAL A 1 85 ? 0.843 -1.200 -16.007 1.00 83.62 85 VAL A N 1
ATOM 691 C CA . VAL A 1 85 ? 0.429 -2.295 -16.900 1.00 83.62 85 VAL A CA 1
ATOM 692 C C . VAL A 1 85 ? -0.051 -1.762 -18.252 1.00 83.62 85 VAL A C 1
ATOM 694 O O . VAL A 1 85 ? 0.317 -2.315 -19.290 1.00 83.62 85 VAL A O 1
ATOM 697 N N . LEU A 1 86 ? -0.856 -0.696 -18.256 1.00 84.06 86 LEU A N 1
ATOM 698 C CA . LEU A 1 86 ? -1.354 -0.078 -19.487 1.00 84.06 86 LEU A CA 1
ATOM 699 C C . LEU A 1 86 ? -0.216 0.509 -20.324 1.00 84.06 86 LEU A C 1
ATOM 701 O O . LEU A 1 86 ? -0.178 0.273 -21.529 1.00 84.06 86 LEU A O 1
ATOM 705 N N . VAL A 1 87 ? 0.719 1.228 -19.699 1.00 84.62 87 VAL A N 1
ATOM 706 C CA . VAL A 1 87 ? 1.901 1.777 -20.384 1.00 84.62 87 VAL A CA 1
ATOM 707 C C . VAL A 1 87 ? 2.718 0.651 -21.017 1.00 84.62 87 VAL A C 1
ATOM 709 O O . VAL A 1 87 ? 2.969 0.689 -22.219 1.00 84.62 87 VAL A O 1
ATOM 712 N N . THR A 1 88 ? 3.021 -0.401 -20.250 1.00 82.94 88 THR A N 1
ATOM 713 C CA . THR A 1 88 ? 3.780 -1.566 -20.741 1.00 82.94 88 THR A CA 1
ATOM 714 C C . THR A 1 88 ? 3.110 -2.222 -21.952 1.00 82.94 88 THR A C 1
ATOM 716 O O . THR A 1 88 ? 3.782 -2.601 -22.910 1.00 82.94 88 THR A O 1
ATOM 719 N N . TYR A 1 89 ? 1.779 -2.333 -21.936 1.00 82.44 89 TYR A N 1
ATOM 720 C CA . TYR A 1 89 ? 1.014 -2.874 -23.058 1.00 82.44 89 TYR A CA 1
ATOM 721 C C . TYR A 1 89 ? 1.105 -1.998 -24.314 1.00 82.44 89 TYR A C 1
ATOM 723 O O . TYR A 1 89 ? 1.319 -2.512 -25.412 1.00 82.44 89 TYR A O 1
ATOM 731 N N . PHE A 1 90 ? 0.955 -0.678 -24.169 1.00 85.06 90 PHE A N 1
ATOM 732 C CA . PHE A 1 90 ? 1.016 0.249 -25.304 1.00 85.06 90 PHE A CA 1
ATOM 733 C C . PHE A 1 90 ? 2.422 0.379 -25.900 1.00 85.06 90 PHE A C 1
ATOM 735 O O . PHE A 1 90 ? 2.548 0.624 -27.099 1.00 85.06 90 PHE A O 1
ATOM 742 N N . GLU A 1 91 ? 3.467 0.162 -25.104 1.00 87.31 91 GLU A N 1
ATOM 743 C CA . GLU A 1 91 ? 4.861 0.118 -25.567 1.00 87.31 91 GLU A CA 1
ATOM 744 C C . GLU A 1 91 ? 5.230 -1.207 -26.265 1.00 87.31 91 GLU A C 1
ATOM 746 O O . GLU A 1 91 ? 6.372 -1.395 -26.684 1.00 87.31 91 GLU A O 1
ATOM 751 N N . GLY A 1 92 ? 4.268 -2.121 -26.440 1.00 78.38 92 GLY A N 1
ATOM 752 C CA . GLY A 1 92 ? 4.478 -3.409 -27.104 1.00 78.38 92 GLY A CA 1
ATOM 753 C C . GLY A 1 92 ? 5.166 -4.454 -26.224 1.00 78.38 92 GLY A C 1
ATOM 754 O O . GLY A 1 92 ? 5.650 -5.462 -26.741 1.00 78.38 92 GLY A O 1
ATOM 755 N N . GLY A 1 93 ? 5.223 -4.227 -24.909 1.00 72.38 93 GLY A N 1
ATOM 756 C CA . GLY A 1 93 ? 5.708 -5.203 -23.941 1.00 72.38 93 GLY A CA 1
ATOM 757 C C . GLY A 1 93 ? 4.730 -6.363 -23.736 1.00 72.38 93 GLY A C 1
ATOM 758 O O . GLY A 1 93 ? 3.539 -6.277 -24.044 1.00 72.38 93 GLY A O 1
ATOM 759 N N . GLU A 1 94 ? 5.227 -7.472 -23.183 1.00 73.31 94 GLU A N 1
ATOM 760 C CA . GLU A 1 94 ? 4.360 -8.585 -22.799 1.00 73.31 94 GLU A CA 1
ATOM 761 C C . GLU A 1 94 ? 3.410 -8.173 -21.669 1.00 73.31 94 GLU A C 1
ATOM 763 O O . GLU A 1 94 ? 3.812 -7.673 -20.615 1.00 73.31 94 GLU A O 1
ATOM 768 N N . LEU A 1 95 ? 2.120 -8.428 -21.879 1.00 68.12 95 LEU A N 1
ATOM 769 C CA . LEU A 1 95 ? 1.083 -8.155 -20.898 1.00 68.12 95 LEU A CA 1
ATOM 770 C C . LEU A 1 95 ? 1.174 -9.174 -19.751 1.00 68.12 95 LEU A C 1
ATOM 772 O O . LEU A 1 95 ? 0.595 -10.259 -19.812 1.00 68.12 95 LEU A O 1
ATOM 776 N N . LEU A 1 96 ? 1.860 -8.815 -18.665 1.00 64.88 96 LEU A N 1
ATOM 777 C CA . LEU A 1 96 ? 1.961 -9.624 -17.441 1.00 64.88 96 LEU A CA 1
ATOM 778 C C . LEU A 1 96 ? 0.675 -9.576 -16.582 1.00 64.88 96 LEU A C 1
ATOM 780 O O . LEU A 1 96 ? 0.715 -9.434 -15.359 1.00 64.88 96 LEU A O 1
ATOM 784 N N . LEU A 1 97 ? -0.492 -9.741 -17.209 1.00 72.19 97 LEU A N 1
ATOM 785 C CA . LEU A 1 97 ? -1.790 -9.895 -16.541 1.00 72.19 97 LEU A CA 1
ATOM 786 C C . LEU A 1 97 ? -2.078 -11.371 -16.246 1.00 72.19 97 LEU A C 1
ATOM 788 O O . LEU A 1 97 ? -3.049 -11.951 -16.730 1.00 72.19 97 LEU A O 1
ATOM 792 N N . THR A 1 98 ? -1.247 -12.010 -15.424 1.00 78.19 98 THR A N 1
ATOM 793 C CA . THR A 1 98 ? -1.648 -13.311 -14.873 1.00 78.19 98 THR A CA 1
ATOM 794 C C . THR A 1 98 ? -2.760 -13.116 -13.847 1.00 78.19 98 THR A C 1
ATOM 796 O O . THR A 1 98 ? -2.723 -12.190 -13.034 1.00 78.19 98 THR A O 1
ATOM 799 N N . SER A 1 99 ? -3.737 -14.027 -13.845 1.00 73.94 99 SER A N 1
ATOM 800 C CA . SER A 1 99 ? -4.872 -14.017 -12.907 1.00 73.94 99 SER A CA 1
ATOM 801 C C . SER A 1 99 ? -4.430 -13.896 -11.446 1.00 73.94 99 SER A C 1
ATOM 803 O O . SER A 1 99 ? -5.074 -13.204 -10.662 1.00 73.94 99 SER A O 1
ATOM 805 N N . LYS A 1 100 ? -3.284 -14.494 -11.100 1.00 80.44 100 LYS A N 1
ATOM 806 C CA . LYS A 1 100 ? -2.651 -14.371 -9.784 1.00 80.44 100 LYS A CA 1
ATOM 807 C C . LYS A 1 100 ? -2.252 -12.930 -9.449 1.00 80.44 100 LYS A C 1
ATOM 809 O O . LYS A 1 100 ? -2.593 -12.446 -8.379 1.00 80.44 100 LYS A O 1
ATOM 814 N N . ILE A 1 101 ? -1.557 -12.236 -10.352 1.00 80.19 101 ILE A N 1
ATOM 815 C CA . ILE A 1 101 ? -1.080 -10.867 -10.106 1.00 80.19 101 ILE A CA 1
ATOM 816 C C . ILE A 1 101 ? -2.269 -9.912 -9.989 1.00 80.19 101 ILE A C 1
ATOM 818 O O . ILE A 1 101 ? -2.294 -9.085 -9.083 1.00 80.19 101 ILE A O 1
ATOM 822 N N . VAL A 1 102 ? -3.280 -10.062 -10.849 1.00 80.44 102 VAL A N 1
ATOM 823 C CA . VAL A 1 102 ? -4.519 -9.269 -10.777 1.00 80.44 102 VAL A CA 1
ATOM 824 C C . VAL A 1 102 ? -5.239 -9.507 -9.450 1.00 80.44 102 VAL A C 1
ATOM 826 O O . VAL A 1 102 ? -5.695 -8.558 -8.807 1.00 80.44 102 VAL A O 1
ATOM 829 N N . PHE A 1 103 ? -5.322 -10.766 -9.017 1.00 82.25 103 PHE A N 1
ATOM 830 C CA . PHE A 1 103 ? -5.946 -11.102 -7.747 1.00 82.25 103 PHE A CA 1
ATOM 831 C C . PHE A 1 103 ? -5.198 -10.471 -6.571 1.00 82.25 103 PHE A C 1
ATOM 833 O O . PHE A 1 103 ? -5.809 -9.752 -5.781 1.00 82.25 103 PHE A O 1
ATOM 840 N N . ASP A 1 104 ? -3.884 -10.680 -6.497 1.00 82.44 104 ASP A N 1
ATOM 841 C CA . ASP A 1 104 ? -3.048 -10.176 -5.410 1.00 82.44 104 ASP A CA 1
ATOM 842 C C . ASP A 1 104 ? -3.043 -8.643 -5.389 1.00 82.44 104 ASP A C 1
ATOM 844 O O . ASP A 1 104 ? -3.197 -8.044 -4.334 1.00 82.44 104 ASP A O 1
ATOM 848 N N . LYS A 1 105 ? -2.906 -7.977 -6.540 1.00 79.44 105 LYS A N 1
ATOM 849 C CA . LYS A 1 105 ? -2.738 -6.517 -6.603 1.00 79.44 105 LYS A CA 1
ATOM 850 C C . LYS A 1 105 ? -4.037 -5.728 -6.537 1.00 79.44 105 LYS A C 1
ATOM 852 O O . LYS A 1 105 ? -4.005 -4.618 -6.019 1.00 79.44 105 LYS A O 1
ATOM 857 N N . ALA A 1 106 ? -5.152 -6.262 -7.034 1.00 81.12 106 ALA A N 1
ATOM 858 C CA . ALA A 1 106 ? -6.407 -5.515 -7.148 1.00 81.12 106 ALA A CA 1
ATOM 859 C C . ALA A 1 106 ? -7.557 -6.161 -6.368 1.00 81.12 106 ALA A C 1
ATOM 861 O O . ALA A 1 106 ? -8.190 -5.507 -5.537 1.00 81.12 106 ALA A O 1
ATOM 862 N N . VAL A 1 107 ? -7.824 -7.447 -6.608 1.00 82.00 107 VAL A N 1
ATOM 863 C CA . VAL A 1 107 ? -9.027 -8.110 -6.076 1.00 82.00 107 VAL A CA 1
ATOM 864 C C . VAL A 1 107 ? -8.938 -8.308 -4.564 1.00 82.00 107 VAL A C 1
ATOM 866 O O . VAL A 1 107 ? -9.893 -8.003 -3.855 1.00 82.00 107 VAL A O 1
ATOM 869 N N . PHE A 1 108 ? -7.800 -8.764 -4.041 1.00 82.69 108 PHE A N 1
ATOM 870 C CA . PHE A 1 108 ? -7.641 -9.014 -2.610 1.00 82.69 108 PHE A CA 1
ATOM 871 C C . PHE A 1 108 ? -7.796 -7.738 -1.759 1.00 82.69 108 PHE A C 1
ATOM 873 O O . PHE A 1 108 ? -8.604 -7.761 -0.828 1.00 82.69 108 PHE A O 1
ATOM 880 N N . PRO A 1 109 ? -7.129 -6.603 -2.065 1.00 80.00 109 PRO A N 1
ATOM 881 C CA . PRO A 1 109 ? -7.379 -5.329 -1.386 1.00 80.00 109 PRO A CA 1
ATOM 882 C C . PRO A 1 109 ? -8.852 -4.920 -1.349 1.00 80.00 109 PRO A C 1
ATOM 884 O O . PRO A 1 109 ? -9.344 -4.471 -0.312 1.00 80.00 109 PRO A O 1
ATOM 887 N N . LEU A 1 110 ? -9.565 -5.106 -2.464 1.00 82.62 110 LEU A N 1
ATOM 888 C CA . LEU A 1 110 ? -10.987 -4.787 -2.579 1.00 82.62 110 LEU A CA 1
ATOM 889 C C . LEU A 1 110 ? -11.854 -5.723 -1.737 1.00 82.62 110 LEU A C 1
ATOM 891 O O . LEU A 1 110 ? -12.780 -5.253 -1.081 1.00 82.62 110 LEU A O 1
ATOM 895 N N . LEU A 1 111 ? -11.543 -7.020 -1.695 1.00 83.88 111 LEU A N 1
ATOM 896 C CA . LEU A 1 111 ? -12.239 -7.979 -0.832 1.00 83.88 111 LEU A CA 1
ATOM 897 C C . LEU A 1 111 ? -12.024 -7.666 0.651 1.00 83.88 111 LEU A C 1
ATOM 899 O O . LEU A 1 111 ? -12.955 -7.791 1.445 1.00 83.88 111 LEU A O 1
ATOM 903 N N . VAL A 1 112 ? -10.828 -7.215 1.033 1.00 82.25 112 VAL A N 1
ATOM 904 C CA . VAL A 1 112 ? -10.561 -6.789 2.411 1.00 82.25 112 VAL A CA 1
ATOM 905 C C . VAL A 1 112 ? -11.303 -5.495 2.746 1.00 82.25 112 VAL A C 1
ATOM 907 O O . VAL A 1 112 ? -11.890 -5.398 3.826 1.00 82.25 112 VAL A O 1
ATOM 910 N N . ALA A 1 113 ? -11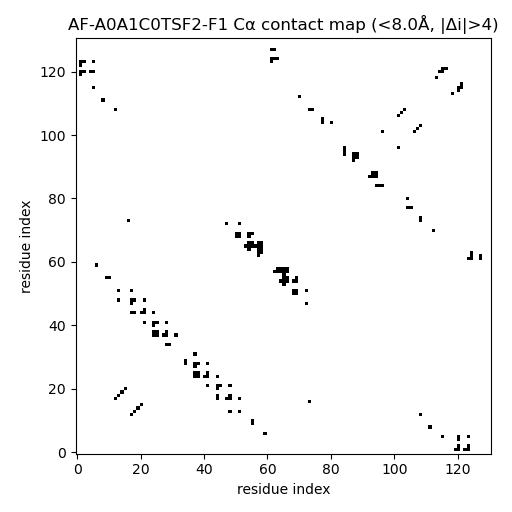.335 -4.527 1.825 1.00 83.38 113 ALA A N 1
ATOM 911 C CA . ALA A 1 113 ? -12.152 -3.325 1.972 1.00 83.38 113 ALA A CA 1
ATOM 912 C C . ALA A 1 113 ? -13.626 -3.693 2.148 1.00 83.38 113 ALA A C 1
ATOM 914 O O . ALA A 1 113 ? -14.251 -3.297 3.130 1.00 83.38 113 ALA A O 1
ATOM 915 N N . TRP A 1 114 ? -14.155 -4.527 1.256 1.00 81.44 114 TRP A N 1
ATOM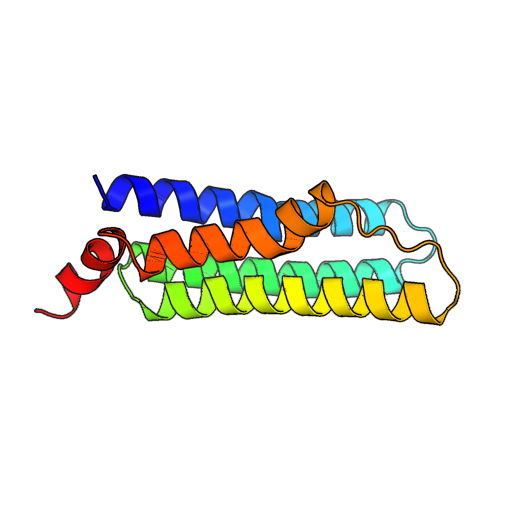 916 C CA . TRP A 1 114 ? -15.518 -5.034 1.329 1.00 81.44 114 TRP A CA 1
ATOM 917 C C . TRP A 1 114 ? -15.800 -5.701 2.676 1.00 81.44 114 TRP A C 1
ATOM 919 O O . TRP A 1 114 ? -16.764 -5.344 3.347 1.00 81.44 114 TRP A O 1
ATOM 929 N N . GLY A 1 115 ? -14.919 -6.598 3.126 1.00 80.69 115 GLY A N 1
ATOM 930 C CA . GLY A 1 115 ? -15.033 -7.249 4.427 1.00 80.69 115 GLY A CA 1
ATOM 931 C C . GLY A 1 115 ? -15.050 -6.259 5.593 1.00 80.69 115 GLY A C 1
ATOM 932 O O . GLY A 1 115 ? -15.789 -6.465 6.546 1.00 80.69 115 GLY A O 1
ATOM 933 N N . LEU A 1 116 ? -14.301 -5.159 5.532 1.00 80.19 116 LEU A N 1
ATOM 934 C CA . LEU A 1 116 ? -14.265 -4.165 6.608 1.00 80.19 116 LEU A CA 1
ATOM 935 C C . LEU A 1 116 ? -15.430 -3.158 6.576 1.00 80.19 116 LEU A C 1
ATOM 937 O O . LEU A 1 116 ? -15.806 -2.668 7.640 1.00 80.19 116 LEU A O 1
ATOM 941 N N . TYR A 1 117 ? -16.023 -2.882 5.409 1.00 77.31 117 TYR A N 1
ATOM 942 C CA . TYR A 1 117 ? -17.173 -1.970 5.276 1.00 77.31 117 TYR A CA 1
ATOM 943 C C . TYR A 1 117 ? -18.541 -2.660 5.358 1.00 77.31 117 TYR A C 1
ATOM 945 O O . TYR A 1 117 ? -19.491 -2.042 5.840 1.00 77.31 117 TYR A O 1
ATOM 953 N N . MET A 1 118 ? -18.652 -3.901 4.874 1.00 74.69 118 MET A N 1
ATOM 954 C CA . MET A 1 118 ? -19.932 -4.604 4.694 1.00 74.69 118 MET A CA 1
ATOM 955 C C . MET A 1 118 ? -20.171 -5.745 5.689 1.00 74.69 118 MET A C 1
ATOM 957 O O . MET A 1 118 ? -21.268 -6.292 5.707 1.00 74.69 118 MET A O 1
ATOM 961 N N . SER A 1 119 ? -19.183 -6.119 6.510 1.00 71.12 119 SER A N 1
ATOM 962 C CA . SER A 1 119 ? -19.389 -7.096 7.592 1.00 71.12 119 SER A CA 1
ATOM 963 C C . SER A 1 119 ? -19.645 -6.425 8.942 1.00 71.12 119 SER A C 1
ATOM 965 O O . SER A 1 119 ? -19.447 -5.217 9.104 1.00 71.12 119 SER A O 1
ATOM 967 N N . ASP A 1 120 ? -19.961 -7.242 9.950 1.00 64.31 120 ASP A N 1
ATOM 968 C CA . ASP A 1 120 ? -20.064 -6.851 11.362 1.00 64.31 120 ASP A CA 1
ATOM 969 C C . ASP A 1 120 ? -18.779 -6.169 11.899 1.00 64.31 120 ASP A C 1
ATOM 971 O O . ASP A 1 120 ? -18.768 -5.568 12.976 1.00 64.31 120 ASP A O 1
ATOM 975 N N . ALA A 1 121 ? -17.666 -6.203 11.153 1.00 68.69 121 ALA A N 1
ATOM 976 C CA . ALA A 1 121 ? -16.497 -5.359 11.399 1.00 68.69 121 ALA A CA 1
ATOM 977 C C . ALA A 1 121 ? -16.830 -3.859 11.472 1.00 68.69 121 ALA A C 1
ATOM 979 O O . ALA A 1 121 ? -16.139 -3.133 12.188 1.00 68.69 121 ALA A O 1
ATOM 980 N N . LYS A 1 122 ? -17.900 -3.397 10.812 1.00 71.38 122 LYS A N 1
ATOM 981 C CA . LYS A 1 122 ? -18.383 -2.013 10.911 1.00 71.38 122 LYS A CA 1
ATOM 982 C C . LYS A 1 122 ? -18.768 -1.626 12.3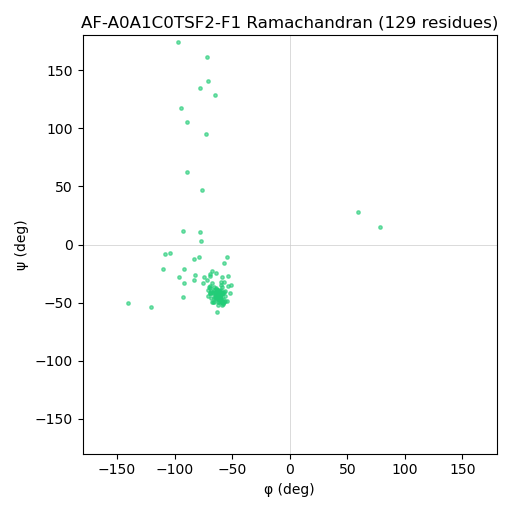46 1.00 71.38 122 LYS A C 1
ATOM 984 O O . LYS A 1 122 ? -18.527 -0.489 12.753 1.00 71.38 122 LYS A O 1
ATOM 989 N N . ASP A 1 123 ? -19.265 -2.570 13.148 1.00 74.31 123 ASP A N 1
ATOM 990 C CA . ASP A 1 123 ? -19.677 -2.317 14.538 1.00 74.31 123 ASP A CA 1
ATOM 991 C C . ASP A 1 123 ? -18.509 -1.899 15.432 1.00 74.31 123 ASP A C 1
ATOM 993 O O . ASP A 1 123 ? -18.684 -1.162 16.400 1.00 74.31 123 ASP A O 1
ATOM 997 N N . PHE A 1 124 ? -17.283 -2.283 15.061 1.00 77.19 124 PHE A N 1
ATOM 998 C CA . PHE A 1 124 ? -16.076 -1.810 15.733 1.00 77.19 124 PHE A CA 1
ATOM 999 C C . PHE A 1 124 ? -15.933 -0.277 15.695 1.00 77.19 124 PHE A C 1
ATOM 1001 O O . PHE A 1 124 ? -15.328 0.292 16.607 1.00 77.19 124 PHE A O 1
ATOM 1008 N N . PHE A 1 125 ? -16.484 0.378 14.669 1.00 77.25 125 PHE A N 1
ATOM 1009 C CA . PHE A 1 125 ? -16.447 1.831 14.490 1.00 77.25 125 PHE A CA 1
ATOM 1010 C C . PHE A 1 125 ? -17.718 2.528 15.007 1.00 77.25 125 PHE A C 1
ATOM 1012 O O . PHE A 1 125 ? -17.630 3.666 15.460 1.00 77.25 125 PHE A O 1
ATOM 1019 N N . ASN A 1 126 ? -18.870 1.846 15.011 1.00 70.50 126 ASN A N 1
ATOM 1020 C CA . ASN A 1 126 ? -20.151 2.414 15.462 1.00 70.50 126 ASN A CA 1
ATOM 1021 C C . ASN A 1 126 ? -20.224 2.613 16.992 1.00 70.50 126 ASN A C 1
ATOM 1023 O O . ASN A 1 126 ? -20.853 3.558 17.458 1.00 70.50 126 ASN A O 1
ATOM 1027 N N . ASP A 1 127 ? -19.531 1.777 17.773 1.00 59.88 127 ASP A N 1
ATOM 1028 C CA . ASP A 1 127 ? -19.498 1.806 19.252 1.00 59.88 127 ASP A CA 1
ATOM 1029 C C . ASP A 1 127 ? -19.025 3.142 19.877 1.00 59.88 127 ASP A C 1
ATOM 1031 O O . ASP A 1 127 ? -19.138 3.339 21.088 1.00 59.88 127 ASP A O 1
ATOM 1035 N N . VAL A 1 128 ? -18.395 4.022 19.091 1.00 54.94 128 VAL A N 1
ATOM 1036 C CA . VAL A 1 128 ? -17.785 5.278 19.569 1.00 54.94 128 VAL A CA 1
ATOM 1037 C C . VAL A 1 128 ? -18.548 6.515 19.101 1.00 54.94 128 VAL A C 1
ATOM 1039 O O . VAL A 1 128 ? -18.431 7.552 19.740 1.00 54.94 128 VAL A O 1
ATOM 1042 N N . GLU A 1 129 ? -19.356 6.425 18.042 1.00 51.50 129 GLU A N 1
ATOM 1043 C CA . GLU A 1 129 ? -20.182 7.551 17.573 1.00 51.50 129 GLU A CA 1
ATOM 1044 C C . GLU A 1 129 ? -21.462 7.743 18.408 1.00 51.50 129 GLU A C 1
ATOM 1046 O O . GLU A 1 129 ? -22.115 8.776 18.296 1.00 51.50 129 GLU A O 1
ATOM 1051 N N . SER A 1 130 ? -21.809 6.786 19.279 1.00 49.41 130 SER A N 1
ATOM 1052 C CA . SER A 1 130 ? -22.989 6.854 20.154 1.00 49.41 130 SER A CA 1
ATOM 1053 C C . SER A 1 130 ? -22.721 7.439 21.554 1.00 49.41 130 SER A C 1
ATOM 1055 O O . SER A 1 130 ? -23.566 7.288 22.439 1.00 49.41 130 SER A O 1
ATOM 1057 N N . LYS A 1 131 ? -21.548 8.037 21.794 1.00 40.81 131 LYS A N 1
ATOM 1058 C CA . LYS A 1 131 ? -21.178 8.722 23.046 1.00 40.81 131 LYS A CA 1
ATOM 1059 C C . LYS A 1 131 ? -20.654 10.118 22.754 1.00 40.81 131 LYS A C 1
ATOM 1061 O O . LYS A 1 131 ? -20.958 11.007 23.575 1.00 40.81 131 LYS A O 1
#

Sequence (131 aa):
MNKLFVLMIVPVCFWLYTALPFKLSAIVLWLSEDKSTAAISTTLWGIAVIVQIYAMWHIFKRRLKGLNIFFSIMALHVILWLSDVLVTYFEGGELLLTSKIVFDKAVFPLLVAWGLYMSDAKDFFNDVESK